Protein AF-A0A496V3U7-F1 (afdb_monomer_lite)

Structure (mmCIF, N/CA/C/O backbone):
data_AF-A0A496V3U7-F1
#
_entry.id   AF-A0A496V3U7-F1
#
loop_
_atom_site.group_PDB
_atom_site.id
_atom_site.type_symbol
_atom_site.label_atom_id
_atom_site.label_alt_id
_atom_site.label_comp_id
_atom_site.label_asym_id
_atom_site.label_entity_id
_atom_site.label_seq_id
_atom_site.pdbx_PDB_ins_code
_atom_site.Cartn_x
_atom_site.Cartn_y
_atom_site.Cartn_z
_atom_site.occupancy
_atom_site.B_iso_or_equiv
_atom_site.auth_seq_id
_atom_site.auth_comp_id
_atom_site.auth_asym_id
_atom_site.auth_atom_id
_atom_site.pdbx_PDB_model_num
ATOM 1 N N . MET A 1 1 ? 5.271 20.146 -4.429 1.00 40.22 1 MET A N 1
ATOM 2 C CA . MET A 1 1 ? 5.177 19.416 -5.706 1.00 40.22 1 MET A CA 1
ATOM 3 C C . MET A 1 1 ? 4.685 18.034 -5.322 1.00 40.22 1 MET A C 1
ATOM 5 O O . MET A 1 1 ? 5.364 17.404 -4.526 1.00 40.22 1 MET A O 1
ATOM 9 N N . LEU A 1 2 ? 3.459 17.649 -5.685 1.00 47.59 2 LEU A N 1
ATOM 10 C CA . LEU A 1 2 ? 3.007 16.273 -5.451 1.00 47.59 2 LEU A CA 1
ATOM 11 C C . LEU A 1 2 ? 3.843 15.407 -6.395 1.00 47.59 2 LEU A C 1
ATOM 13 O O . LEU A 1 2 ? 3.721 15.572 -7.606 1.00 47.59 2 LEU A O 1
ATOM 17 N N . GLU A 1 3 ? 4.771 14.614 -5.859 1.00 56.50 3 GLU A N 1
ATOM 18 C CA . GLU A 1 3 ? 5.510 13.648 -6.673 1.00 56.50 3 GLU A CA 1
ATOM 19 C C . GLU A 1 3 ? 4.501 12.715 -7.337 1.00 56.50 3 GLU A C 1
ATOM 21 O O . GLU A 1 3 ? 3.621 12.166 -6.670 1.00 56.50 3 GLU A O 1
ATOM 26 N N . SER A 1 4 ? 4.604 12.572 -8.653 1.00 66.12 4 SER A N 1
ATOM 27 C CA . SER A 1 4 ? 3.755 11.654 -9.391 1.00 66.12 4 SER A CA 1
ATOM 28 C C . SER A 1 4 ? 4.148 10.225 -9.020 1.00 66.12 4 SER A C 1
ATOM 30 O O . SER A 1 4 ? 5.332 9.881 -9.008 1.00 66.12 4 SER A O 1
ATOM 32 N N . PHE A 1 5 ? 3.171 9.361 -8.732 1.00 68.00 5 PHE A N 1
ATOM 33 C CA . PHE A 1 5 ? 3.440 7.930 -8.549 1.00 68.00 5 PHE A CA 1
ATOM 34 C C . PHE A 1 5 ? 4.085 7.311 -9.798 1.00 68.00 5 PHE A C 1
ATOM 36 O O . PHE A 1 5 ? 4.774 6.310 -9.671 1.00 68.00 5 PHE A O 1
ATOM 43 N N . SER A 1 6 ? 3.954 7.944 -10.972 1.00 65.25 6 SER A N 1
ATOM 44 C CA . SER A 1 6 ? 4.622 7.530 -12.215 1.00 65.25 6 SER A CA 1
ATOM 45 C C . SER A 1 6 ? 6.149 7.497 -12.136 1.00 65.25 6 SER A C 1
ATOM 47 O O . SER A 1 6 ? 6.773 6.927 -13.018 1.00 65.25 6 SER A O 1
ATOM 49 N N . ASP A 1 7 ? 6.758 8.110 -11.118 1.00 69.31 7 ASP A N 1
ATOM 50 C CA . ASP A 1 7 ? 8.211 8.077 -10.915 1.00 69.31 7 ASP A CA 1
ATOM 51 C C . ASP A 1 7 ? 8.649 6.918 -9.997 1.00 69.31 7 ASP A C 1
ATOM 53 O O . ASP A 1 7 ? 9.838 6.741 -9.724 1.00 69.31 7 ASP A O 1
ATOM 57 N N . LEU A 1 8 ? 7.703 6.125 -9.476 1.00 79.38 8 LEU A N 1
ATOM 58 C CA . LEU A 1 8 ? 7.987 4.931 -8.683 1.00 79.38 8 LEU A CA 1
ATOM 59 C C . LEU A 1 8 ? 8.057 3.691 -9.572 1.00 79.38 8 LEU A C 1
ATOM 61 O O . LEU A 1 8 ? 7.099 3.435 -10.294 1.00 79.38 8 LEU A O 1
ATOM 65 N N . PRO A 1 9 ? 9.092 2.840 -9.433 1.00 76.88 9 PRO A N 1
ATOM 66 C CA . PRO A 1 9 ? 9.237 1.630 -10.243 1.00 76.88 9 PRO A CA 1
ATOM 67 C C . PRO A 1 9 ? 7.995 0.730 -10.258 1.00 76.88 9 PRO A C 1
ATOM 69 O O . PRO A 1 9 ? 7.659 0.174 -11.290 1.00 76.88 9 PRO A O 1
ATOM 72 N N . LEU A 1 10 ? 7.281 0.637 -9.131 1.00 82.44 10 LEU A N 1
ATOM 73 C CA . LEU A 1 10 ? 6.082 -0.197 -8.995 1.00 82.44 10 LEU A CA 1
ATOM 74 C C . LEU A 1 10 ? 4.869 0.312 -9.806 1.00 82.44 10 LEU A C 1
ATOM 76 O O . LEU A 1 10 ? 3.972 -0.463 -10.111 1.00 82.44 10 LEU A O 1
ATOM 80 N N . TRP A 1 11 ? 4.825 1.605 -10.136 1.00 84.94 11 TRP A N 1
ATOM 81 C CA . TRP A 1 11 ? 3.742 2.228 -10.913 1.00 84.94 11 TRP A CA 1
ATOM 82 C C . TRP A 1 11 ? 4.181 2.679 -12.312 1.00 84.94 11 TRP A C 1
ATOM 84 O O . TRP A 1 11 ? 3.329 2.944 -13.150 1.00 84.94 11 TRP A O 1
ATOM 94 N N . ALA A 1 12 ? 5.487 2.812 -12.550 1.00 85.38 12 ALA A N 1
ATOM 95 C CA . ALA A 1 12 ? 6.065 3.228 -13.826 1.00 85.38 12 ALA A CA 1
ATOM 96 C C . ALA A 1 12 ? 6.266 2.061 -14.802 1.00 85.38 12 ALA A C 1
ATOM 98 O O . ALA A 1 12 ? 6.298 2.270 -16.012 1.00 85.38 12 ALA A O 1
ATOM 99 N N . ASP A 1 13 ? 6.471 0.858 -14.267 1.00 91.19 13 ASP A N 1
ATOM 100 C CA . ASP A 1 13 ? 6.639 -0.365 -15.039 1.00 91.19 13 ASP A CA 1
ATOM 101 C C . ASP A 1 13 ? 5.288 -1.075 -15.183 1.00 91.19 13 ASP A C 1
ATOM 103 O O . ASP A 1 13 ? 4.651 -1.419 -14.186 1.00 91.19 13 ASP A O 1
ATOM 107 N N . ASP A 1 14 ? 4.848 -1.275 -16.427 1.00 90.31 14 ASP A N 1
ATOM 108 C CA . ASP A 1 14 ? 3.525 -1.832 -16.729 1.00 90.31 14 ASP A CA 1
ATOM 109 C C . ASP A 1 14 ? 3.355 -3.261 -16.183 1.00 90.31 14 ASP A C 1
ATOM 111 O O . ASP A 1 14 ? 2.273 -3.612 -15.709 1.00 90.31 14 ASP A O 1
ATOM 115 N N . GLU A 1 15 ? 4.406 -4.090 -16.214 1.00 93.44 15 GLU A N 1
ATOM 116 C CA . GLU A 1 15 ? 4.357 -5.471 -15.714 1.0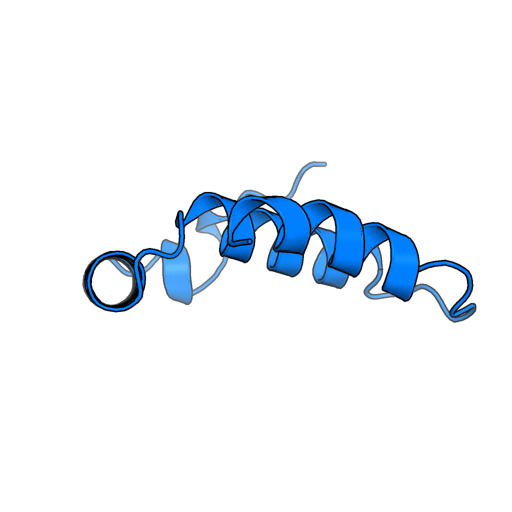0 93.44 15 GLU A CA 1
ATOM 117 C C . GLU A 1 15 ? 4.249 -5.490 -14.185 1.00 93.44 15 GLU A C 1
ATOM 119 O O . GLU A 1 15 ? 3.400 -6.184 -13.617 1.00 93.44 15 GLU A O 1
ATOM 124 N N . ALA A 1 16 ? 5.057 -4.673 -13.506 1.00 91.06 16 ALA A N 1
ATOM 125 C CA . ALA A 1 16 ? 4.994 -4.511 -12.060 1.00 91.06 16 ALA A CA 1
ATOM 126 C C . ALA A 1 16 ? 3.638 -3.946 -11.605 1.00 91.06 16 ALA A C 1
ATOM 128 O O . ALA A 1 16 ? 3.090 -4.408 -10.600 1.00 91.06 16 ALA A O 1
ATOM 129 N N . HIS A 1 17 ? 3.077 -2.991 -12.353 1.00 90.88 17 HIS A N 1
ATOM 130 C CA . HIS A 1 17 ? 1.778 -2.401 -12.047 1.00 90.88 17 HIS A CA 1
ATOM 131 C C . HIS A 1 17 ? 0.645 -3.421 -12.191 1.00 90.88 17 HIS A C 1
ATOM 133 O O . HIS A 1 17 ? -0.176 -3.559 -11.286 1.00 90.88 17 HIS A O 1
ATOM 139 N N . GLN A 1 18 ? 0.641 -4.206 -13.271 1.00 93.94 18 GLN A N 1
ATOM 140 C CA . GLN A 1 18 ? -0.348 -5.269 -13.474 1.00 93.94 18 GLN A CA 1
ATOM 141 C C . GLN A 1 18 ? -0.262 -6.361 -12.404 1.00 93.94 18 GLN A C 1
ATOM 143 O O . GLN A 1 18 ? -1.290 -6.872 -11.946 1.00 93.94 18 GLN A O 1
ATOM 148 N N . LEU A 1 19 ? 0.953 -6.722 -11.977 1.00 94.44 19 LEU A N 1
ATOM 149 C CA . LEU A 1 19 ? 1.147 -7.670 -10.882 1.00 94.44 19 LEU A CA 1
ATOM 150 C C . LEU A 1 19 ? 0.599 -7.110 -9.562 1.00 94.44 19 LEU A C 1
ATOM 152 O O . LEU A 1 19 ? -0.080 -7.828 -8.828 1.00 94.44 19 LEU A O 1
ATOM 156 N N . LEU A 1 20 ? 0.848 -5.827 -9.282 1.00 91.56 20 LEU A N 1
ATOM 157 C CA . LEU A 1 20 ? 0.301 -5.138 -8.116 1.00 91.56 20 LEU A CA 1
ATOM 158 C C . LEU A 1 20 ? -1.232 -5.129 -8.137 1.00 91.56 20 LEU A C 1
ATOM 160 O O . LEU A 1 20 ? -1.849 -5.514 -7.147 1.00 91.56 20 LEU A O 1
ATOM 164 N N . GLU A 1 21 ? -1.844 -4.733 -9.255 1.00 92.94 21 GLU A N 1
ATOM 165 C CA . GLU A 1 21 ? -3.302 -4.732 -9.419 1.00 92.94 21 GLU A CA 1
ATOM 166 C C . GLU A 1 21 ? -3.891 -6.134 -9.226 1.00 92.94 21 GLU A C 1
ATOM 168 O O . GLU A 1 21 ? -4.910 -6.299 -8.554 1.00 92.94 21 GLU A O 1
ATOM 173 N N . SER A 1 22 ? -3.232 -7.163 -9.764 1.00 95.31 22 SER A N 1
ATOM 174 C CA . SER A 1 22 ? -3.667 -8.556 -9.624 1.00 95.31 22 SER A CA 1
ATOM 175 C C . SER A 1 22 ? -3.654 -9.018 -8.166 1.00 95.31 22 SER A C 1
ATOM 177 O O . SER A 1 22 ? -4.637 -9.596 -7.704 1.00 95.31 22 SER A O 1
ATOM 179 N N . LEU A 1 23 ? -2.588 -8.711 -7.420 1.00 94.94 23 LEU A N 1
ATOM 180 C CA . LEU A 1 23 ? -2.494 -9.022 -5.990 1.00 94.94 23 LEU A CA 1
ATOM 181 C C . LEU A 1 23 ? -3.532 -8.238 -5.179 1.00 94.94 23 LEU A C 1
ATOM 183 O O . LEU A 1 23 ? -4.227 -8.809 -4.344 1.00 94.94 23 LEU A O 1
ATOM 187 N N . CYS A 1 24 ? -3.687 -6.942 -5.445 1.00 94.19 24 CYS A N 1
ATOM 188 C CA . CYS A 1 24 ? -4.724 -6.118 -4.827 1.00 94.19 24 CYS A CA 1
ATOM 189 C C . CYS A 1 24 ? -6.115 -6.739 -5.000 1.00 94.19 24 CYS A C 1
ATOM 191 O O . CYS A 1 24 ? -6.852 -6.884 -4.025 1.00 94.19 24 CYS A O 1
ATOM 193 N N . ASN A 1 25 ? -6.442 -7.188 -6.211 1.00 94.75 25 ASN A N 1
ATOM 194 C CA . ASN A 1 25 ? -7.707 -7.858 -6.490 1.00 94.75 25 ASN A CA 1
ATOM 195 C C . ASN A 1 25 ? -7.841 -9.204 -5.758 1.00 94.75 25 ASN A C 1
ATOM 197 O O . ASN A 1 25 ? -8.907 -9.484 -5.211 1.00 94.75 25 ASN A O 1
ATOM 201 N N . GLU A 1 26 ? -6.779 -10.016 -5.707 1.00 96.94 26 GLU A N 1
ATOM 202 C CA . GLU A 1 26 ? -6.762 -11.311 -5.004 1.00 96.94 26 GLU A CA 1
ATOM 203 C C . GLU A 1 26 ? -7.084 -11.160 -3.511 1.00 96.94 26 GLU A C 1
ATOM 205 O O . GLU A 1 26 ? -7.886 -11.920 -2.967 1.00 96.94 26 GLU A O 1
ATOM 210 N N . TYR A 1 27 ? -6.507 -10.147 -2.862 1.00 95.12 27 TYR A N 1
ATOM 211 C CA . TYR A 1 27 ? -6.691 -9.886 -1.432 1.00 95.12 27 TYR A CA 1
ATOM 212 C C . TYR A 1 27 ? -7.809 -8.878 -1.128 1.00 95.12 27 TYR A C 1
ATOM 214 O O . TYR A 1 27 ? -7.986 -8.500 0.028 1.00 95.12 27 TYR A O 1
ATOM 222 N N . GLN A 1 28 ? -8.569 -8.449 -2.144 1.00 94.38 28 GLN A N 1
ATOM 223 C CA . GLN A 1 28 ? -9.643 -7.452 -2.035 1.00 94.38 28 GLN A CA 1
ATOM 224 C C . GLN A 1 28 ? -9.184 -6.117 -1.420 1.00 94.38 28 GLN A C 1
ATOM 226 O O . GLN A 1 28 ? -9.938 -5.439 -0.722 1.00 94.38 28 GLN A O 1
ATOM 231 N N . ILE A 1 29 ? -7.939 -5.731 -1.693 1.00 94.44 29 ILE A N 1
ATOM 232 C CA . ILE A 1 29 ? -7.335 -4.479 -1.242 1.00 94.44 29 ILE A CA 1
ATOM 233 C C . ILE A 1 29 ? -7.448 -3.454 -2.377 1.00 94.44 29 ILE A C 1
ATOM 235 O O . ILE A 1 29 ? -6.832 -3.659 -3.423 1.00 94.44 29 ILE A O 1
ATOM 239 N N . PRO A 1 30 ? -8.163 -2.328 -2.199 1.00 94.06 30 PRO A N 1
ATOM 240 C CA . PRO A 1 30 ? -8.175 -1.253 -3.188 1.00 94.06 30 PRO A CA 1
ATOM 241 C C . PRO A 1 30 ? -6.760 -0.694 -3.395 1.00 94.06 30 PRO A C 1
ATOM 243 O O . PRO A 1 30 ? -6.073 -0.371 -2.422 1.00 94.06 30 PRO A O 1
ATOM 246 N N . ILE A 1 31 ? -6.309 -0.564 -4.645 1.00 90.56 31 ILE A N 1
ATOM 247 C CA . ILE A 1 31 ? -4.938 -0.124 -4.966 1.00 90.56 31 ILE A CA 1
ATOM 248 C C . ILE A 1 31 ? -4.628 1.278 -4.420 1.00 90.56 31 ILE A C 1
ATOM 250 O O . ILE A 1 31 ? -3.487 1.586 -4.067 1.00 90.56 31 ILE A O 1
ATOM 254 N N . GLU A 1 32 ? -5.657 2.108 -4.262 1.00 91.12 32 GLU A N 1
ATOM 255 C CA . GLU A 1 32 ? -5.564 3.449 -3.696 1.00 91.12 32 GLU A CA 1
ATOM 256 C C . GLU A 1 32 ? -5.129 3.422 -2.223 1.00 91.12 32 GLU A C 1
ATOM 258 O O . GLU A 1 32 ? -4.478 4.353 -1.763 1.00 91.12 32 GLU A O 1
ATOM 263 N N . VAL A 1 33 ? -5.431 2.348 -1.479 1.00 93.38 33 VAL A N 1
ATOM 264 C CA . VAL A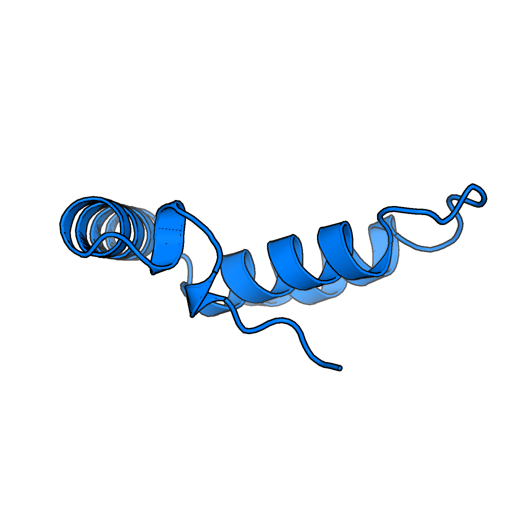 1 33 ? -4.961 2.171 -0.092 1.00 93.38 33 VAL A CA 1
ATOM 265 C C . VAL A 1 33 ? -3.435 2.082 -0.065 1.00 93.38 33 VAL A C 1
ATOM 267 O O . VAL A 1 33 ? -2.792 2.737 0.753 1.00 93.38 33 VAL A O 1
ATOM 270 N N . LEU A 1 34 ? -2.833 1.329 -0.991 1.00 90.62 34 LEU A N 1
ATOM 271 C CA . LEU A 1 34 ? -1.375 1.231 -1.102 1.00 90.62 34 LEU A CA 1
ATOM 272 C C . LEU A 1 34 ? -0.751 2.539 -1.597 1.00 90.62 34 LEU A C 1
ATOM 274 O O . LEU A 1 34 ? 0.297 2.941 -1.090 1.00 90.62 34 LEU A O 1
ATOM 278 N N . GLN A 1 35 ? -1.395 3.225 -2.545 1.00 90.19 35 GLN A N 1
AT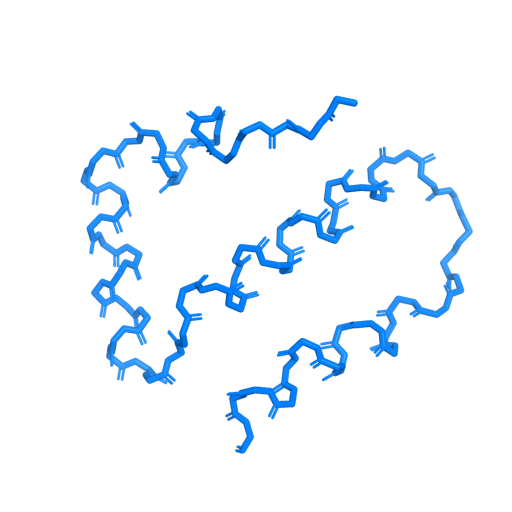OM 279 C CA . GLN A 1 35 ? -0.959 4.550 -2.998 1.00 90.19 35 GLN A CA 1
ATOM 280 C C . GLN A 1 35 ? -0.934 5.553 -1.838 1.00 90.19 35 GLN A C 1
ATOM 282 O O . GLN A 1 35 ? 0.069 6.240 -1.646 1.00 90.19 35 GLN A O 1
ATOM 287 N N . ASP A 1 36 ? -1.983 5.590 -1.017 1.00 91.19 36 ASP A N 1
ATOM 288 C CA . ASP A 1 36 ? -2.071 6.495 0.129 1.00 91.19 36 ASP A CA 1
ATOM 289 C C . ASP A 1 36 ? -1.021 6.181 1.201 1.00 91.19 36 ASP A C 1
ATOM 291 O O . ASP A 1 36 ? -0.402 7.101 1.741 1.00 91.19 36 ASP A O 1
ATOM 295 N N . LEU A 1 37 ? -0.747 4.897 1.467 1.00 90.75 37 LEU A N 1
ATOM 296 C CA . LEU A 1 37 ? 0.336 4.486 2.369 1.00 90.75 37 LEU A CA 1
ATOM 297 C C . LEU A 1 37 ? 1.708 4.929 1.844 1.00 90.75 37 LEU A C 1
ATOM 299 O O . LEU A 1 37 ? 2.513 5.483 2.594 1.00 90.75 37 LEU A O 1
ATOM 303 N N . VAL A 1 38 ? 1.980 4.743 0.551 1.00 89.12 38 VAL A N 1
ATOM 304 C CA . VAL A 1 38 ? 3.255 5.163 -0.047 1.00 89.12 38 VAL A CA 1
ATOM 305 C C . VAL A 1 38 ? 3.396 6.684 -0.076 1.00 89.12 38 VAL A C 1
ATOM 307 O O . VAL A 1 38 ? 4.478 7.202 0.213 1.00 89.12 38 VAL A O 1
ATOM 310 N N . ALA A 1 39 ? 2.321 7.421 -0.359 1.00 86.81 39 ALA A N 1
ATOM 311 C CA . ALA A 1 39 ? 2.317 8.878 -0.257 1.00 86.81 39 ALA A CA 1
ATOM 312 C C . ALA A 1 39 ? 2.561 9.356 1.180 1.00 86.81 39 ALA A C 1
ATOM 314 O O . ALA A 1 39 ? 3.313 10.314 1.379 1.00 86.81 39 ALA A O 1
ATOM 315 N N . LEU A 1 40 ? 1.964 8.692 2.177 1.00 87.56 40 LEU A N 1
ATOM 316 C CA . LEU A 1 40 ? 2.164 8.995 3.593 1.00 87.56 40 LEU A CA 1
ATOM 317 C C . LEU A 1 40 ? 3.634 8.827 3.998 1.00 87.56 40 LEU A C 1
ATOM 319 O O . LEU A 1 40 ? 4.207 9.739 4.599 1.00 87.56 40 LEU A O 1
ATOM 323 N N . GLU A 1 41 ? 4.250 7.704 3.629 1.00 85.19 41 GLU A N 1
ATOM 324 C CA . GLU A 1 41 ? 5.662 7.428 3.909 1.00 85.19 41 GLU A CA 1
ATOM 325 C C . GLU A 1 41 ? 6.584 8.433 3.207 1.00 85.19 41 GLU A C 1
ATOM 327 O O . GLU A 1 41 ? 7.465 9.016 3.839 1.00 85.19 41 GLU A O 1
ATOM 332 N N . ARG A 1 42 ? 6.349 8.719 1.920 1.00 83.19 42 ARG A N 1
ATOM 333 C CA . ARG A 1 42 ? 7.143 9.691 1.146 1.00 83.19 42 ARG A CA 1
ATOM 334 C C . ARG A 1 42 ? 7.056 11.105 1.690 1.00 83.19 42 ARG A C 1
ATOM 336 O O . ARG A 1 42 ? 8.083 11.752 1.868 1.00 83.19 42 ARG A 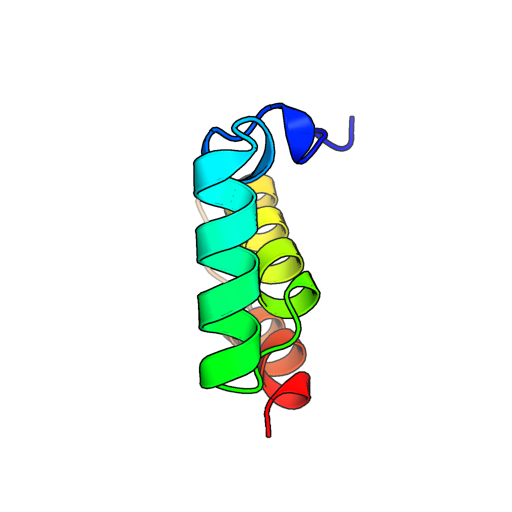O 1
ATOM 343 N N . LYS A 1 43 ? 5.849 11.577 2.015 1.00 83.12 43 LYS A N 1
ATOM 344 C CA . LYS A 1 43 ? 5.633 12.900 2.623 1.00 83.12 43 LYS A CA 1
ATOM 345 C C . LYS A 1 43 ? 6.450 13.078 3.907 1.00 83.12 43 LYS A C 1
ATOM 347 O O . LYS A 1 43 ? 6.786 14.202 4.267 1.00 83.12 43 LYS A O 1
ATOM 352 N N . ARG A 1 44 ? 6.759 11.971 4.584 1.00 76.94 44 ARG A N 1
ATOM 353 C CA . ARG A 1 44 ? 7.456 11.932 5.869 1.00 76.94 44 ARG A CA 1
ATOM 354 C C . ARG A 1 44 ? 8.922 11.520 5.761 1.00 76.94 44 ARG A C 1
ATOM 356 O O . ARG A 1 44 ? 9.623 11.583 6.773 1.00 76.94 44 ARG A O 1
ATOM 363 N N . GLN A 1 45 ? 9.421 11.158 4.572 1.00 69.81 45 GLN A N 1
ATOM 364 C CA . GLN A 1 45 ? 10.854 10.972 4.326 1.00 69.81 45 GLN A CA 1
ATOM 365 C C . GLN A 1 45 ? 11.575 12.309 4.558 1.00 69.81 45 GLN A C 1
ATOM 367 O O . GLN A 1 45 ? 11.613 13.183 3.699 1.00 69.81 45 GLN A O 1
ATOM 372 N N . GLY A 1 46 ? 12.111 12.484 5.767 1.00 66.62 46 GLY A N 1
ATOM 373 C CA . GLY A 1 46 ? 12.758 13.721 6.215 1.00 66.62 46 GLY A CA 1
ATOM 374 C C . GLY A 1 46 ? 12.272 14.238 7.574 1.00 66.62 46 GLY A C 1
ATOM 375 O O . GLY A 1 46 ? 12.937 15.086 8.169 1.00 66.62 46 GLY A O 1
ATOM 376 N N . GLU A 1 47 ? 11.169 13.713 8.117 1.00 73.75 47 GLU A N 1
ATOM 377 C CA . GLU A 1 47 ? 10.648 14.121 9.426 1.00 73.75 47 GLU A CA 1
ATOM 378 C C . GLU A 1 47 ? 11.209 13.250 10.565 1.00 73.75 47 GLU A C 1
ATOM 380 O O . GLU A 1 47 ? 11.055 12.032 10.606 1.00 73.75 47 GLU A O 1
ATOM 385 N N . THR A 1 48 ? 11.856 13.882 11.548 1.00 60.19 48 THR A N 1
ATOM 386 C CA . THR A 1 48 ? 12.487 13.196 12.695 1.00 60.19 48 THR A CA 1
ATOM 387 C C . THR A 1 48 ? 11.529 12.927 13.864 1.00 60.19 48 THR A C 1
ATOM 389 O O . THR A 1 48 ? 11.886 12.195 14.788 1.00 60.19 48 THR A O 1
ATOM 392 N N . LYS A 1 49 ? 10.313 13.495 13.867 1.00 65.06 49 LYS A N 1
ATOM 393 C CA . LYS A 1 49 ? 9.363 13.402 14.993 1.00 65.06 49 LYS A CA 1
ATOM 394 C C . LYS A 1 49 ? 8.158 12.526 14.645 1.00 65.06 49 LYS A C 1
ATOM 396 O O . LYS A 1 49 ? 7.226 12.952 13.980 1.00 65.06 49 LYS A O 1
ATOM 401 N N . ARG A 1 50 ? 8.157 11.306 15.187 1.00 61.66 50 ARG A N 1
ATOM 402 C CA . ARG A 1 50 ? 7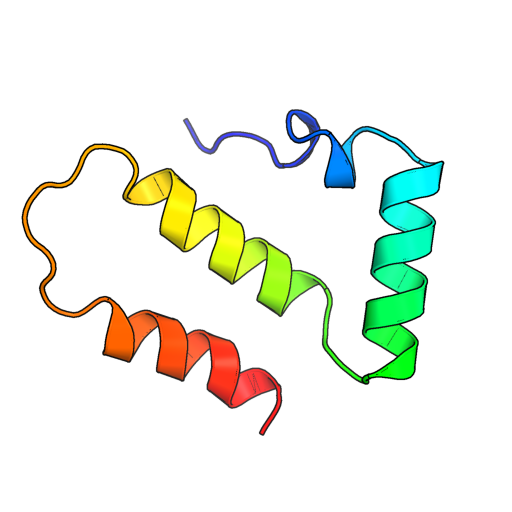.152 10.250 14.966 1.00 61.66 50 ARG A CA 1
ATOM 403 C C . ARG A 1 50 ? 5.907 10.401 15.850 1.00 61.66 50 ARG A C 1
ATOM 405 O O . ARG A 1 50 ? 5.622 9.519 16.651 1.00 61.66 50 ARG A O 1
ATOM 412 N N . HIS A 1 51 ? 5.190 11.517 15.767 1.00 66.69 51 HIS A N 1
ATOM 413 C CA . HIS A 1 51 ? 3.900 11.637 16.463 1.00 66.69 51 HIS A CA 1
ATOM 414 C C . HIS A 1 51 ? 2.759 11.495 15.442 1.00 66.69 51 HIS A C 1
ATOM 416 O O . HIS A 1 51 ? 2.831 12.052 14.351 1.00 66.69 51 HIS A O 1
ATOM 422 N N . ASN A 1 52 ? 1.727 10.718 15.786 1.00 72.62 52 ASN A N 1
ATOM 423 C CA . ASN A 1 52 ? 0.477 10.514 15.030 1.00 72.62 52 ASN A CA 1
ATOM 424 C C . ASN A 1 52 ? 0.528 9.692 13.723 1.00 72.62 52 ASN A C 1
ATOM 426 O O . ASN A 1 52 ? -0.492 9.610 13.046 1.00 72.62 52 ASN A O 1
ATOM 430 N N . ILE A 1 53 ? 1.644 9.038 13.367 1.00 81.44 53 ILE A N 1
ATOM 431 C CA . ILE A 1 53 ? 1.685 8.189 12.153 1.00 81.44 53 ILE A CA 1
ATOM 432 C C . ILE A 1 53 ? 0.706 7.013 12.221 1.00 81.44 53 ILE A C 1
ATOM 434 O O . ILE A 1 53 ? 0.025 6.732 11.244 1.00 81.44 53 ILE A O 1
ATOM 438 N N . THR A 1 54 ? 0.574 6.396 13.396 1.00 83.88 54 THR A N 1
ATOM 439 C CA . THR A 1 54 ? -0.345 5.276 13.623 1.00 83.88 54 THR A CA 1
ATOM 440 C C . THR A 1 54 ? -1.786 5.666 13.310 1.00 83.88 54 THR A C 1
ATOM 442 O O . THR A 1 54 ? -2.449 4.953 12.581 1.00 83.88 54 THR A O 1
ATOM 445 N N . VAL A 1 55 ? -2.228 6.856 13.734 1.00 89.50 55 VAL A N 1
ATOM 446 C CA . VAL A 1 55 ? -3.597 7.341 13.481 1.00 89.50 55 VAL A CA 1
ATOM 447 C C . VAL A 1 55 ? -3.870 7.554 11.989 1.00 89.50 55 VAL A C 1
ATOM 449 O O . VAL A 1 55 ? -4.990 7.355 11.531 1.00 89.50 55 VAL A O 1
ATOM 452 N N . GLU A 1 56 ? -2.878 8.003 11.218 1.00 89.62 56 GLU A N 1
ATOM 453 C CA . GLU A 1 56 ? -3.039 8.182 9.769 1.00 89.62 56 GLU A CA 1
ATOM 454 C C . GLU A 1 56 ? -3.013 6.851 9.019 1.00 89.62 56 GLU A C 1
ATOM 456 O O . GLU A 1 56 ? -3.812 6.672 8.104 1.00 89.62 56 GLU A O 1
ATOM 461 N N . ILE A 1 57 ? -2.171 5.907 9.449 1.00 91.00 57 ILE A N 1
ATOM 462 C CA . ILE A 1 57 ? -2.182 4.533 8.937 1.00 91.00 57 ILE A CA 1
ATOM 463 C C . ILE A 1 57 ? -3.538 3.881 9.222 1.00 91.00 57 ILE A C 1
ATOM 465 O O . ILE A 1 57 ? -4.155 3.364 8.297 1.00 91.00 57 ILE A O 1
ATOM 469 N N . ASP A 1 58 ? -4.038 3.968 10.457 1.00 92.88 58 ASP A N 1
ATOM 470 C CA . ASP A 1 58 ? -5.315 3.367 10.856 1.00 92.88 58 ASP A CA 1
ATOM 471 C C . ASP A 1 58 ? -6.465 3.877 9.977 1.00 92.88 58 ASP A C 1
ATOM 473 O O . ASP A 1 58 ? -7.218 3.081 9.429 1.00 92.88 58 ASP A O 1
ATOM 477 N N . LYS A 1 59 ? -6.540 5.191 9.728 1.00 93.50 59 LYS A N 1
ATOM 478 C CA . LYS A 1 59 ? -7.549 5.785 8.828 1.00 93.50 59 LYS A CA 1
ATOM 479 C C . LYS A 1 59 ? -7.471 5.271 7.392 1.00 93.50 59 LYS A C 1
ATOM 481 O O . LYS A 1 59 ? -8.494 5.163 6.722 1.00 93.50 59 LYS A O 1
ATOM 486 N N . ILE A 1 60 ? -6.265 5.016 6.886 1.00 94.62 60 ILE A N 1
ATOM 487 C CA . ILE A 1 60 ? -6.089 4.459 5.541 1.00 94.62 60 ILE A CA 1
ATOM 488 C C . ILE A 1 60 ? -6.541 2.992 5.526 1.00 94.62 60 ILE A C 1
ATOM 490 O O . ILE A 1 60 ? -7.230 2.576 4.595 1.00 94.62 60 ILE A O 1
ATOM 494 N N . LEU A 1 61 ? -6.213 2.233 6.574 1.00 93.31 61 LEU A N 1
ATOM 495 C CA . LEU A 1 61 ? -6.559 0.817 6.707 1.00 93.31 61 LEU A CA 1
ATOM 496 C C . LEU A 1 61 ? -8.032 0.564 7.081 1.00 93.31 61 LEU A C 1
ATOM 498 O O . LEU A 1 61 ? -8.548 -0.506 6.789 1.00 93.31 61 LEU A O 1
ATOM 50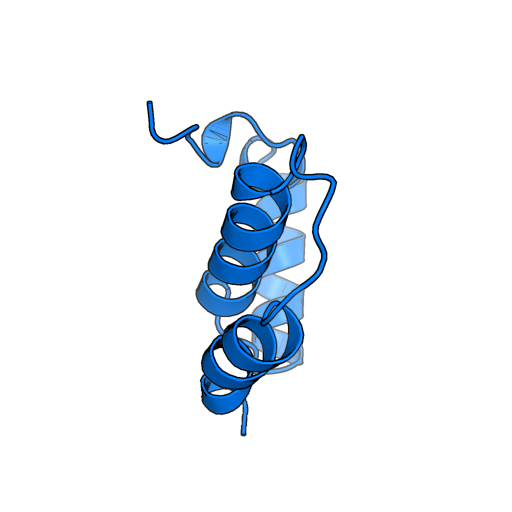2 N N . GLU A 1 62 ? -8.767 1.532 7.628 1.00 94.69 62 GLU A N 1
ATOM 503 C CA . GLU A 1 62 ? -10.225 1.416 7.836 1.00 94.69 62 GLU A CA 1
ATOM 504 C C . GLU A 1 62 ? -10.993 1.109 6.535 1.00 94.69 62 GLU A C 1
ATOM 506 O O . GLU A 1 62 ? -12.100 0.583 6.572 1.00 94.69 62 GLU A O 1
ATOM 511 N N . ARG A 1 63 ? -10.399 1.390 5.369 1.00 91.69 63 ARG A N 1
ATOM 512 C CA . ARG A 1 63 ? -10.987 1.127 4.045 1.00 91.69 63 ARG A CA 1
ATOM 513 C C . ARG A 1 63 ? -10.923 -0.338 3.604 1.00 91.69 63 ARG A C 1
ATOM 515 O O . ARG A 1 63 ? -11.528 -0.670 2.588 1.00 91.69 63 ARG A O 1
ATOM 522 N N . ILE A 1 64 ? -10.175 -1.176 4.322 1.00 90.06 64 ILE A N 1
ATOM 523 C CA . ILE A 1 64 ? -10.069 -2.627 4.084 1.00 90.06 64 ILE A CA 1
ATOM 524 C C . ILE A 1 64 ? -10.729 -3.451 5.205 1.00 90.06 64 ILE A C 1
ATOM 526 O O . ILE A 1 64 ? -10.597 -4.674 5.209 1.00 90.06 64 ILE A O 1
ATOM 530 N N . SER A 1 65 ? -11.389 -2.786 6.164 1.00 76.56 65 SER A N 1
ATOM 531 C CA . SER A 1 65 ? -12.045 -3.406 7.324 1.00 76.56 65 SER A CA 1
ATOM 532 C C . SER A 1 65 ? -13.506 -3.778 7.079 1.00 76.56 65 SER A C 1
ATOM 534 O O . SER A 1 65 ? -14.159 -3.183 6.196 1.00 76.56 65 SER A O 1
#

pLDDT: mean 83.61, std 12.76, range [40.22, 96.94]

Sequence (65 aa):
MLESFSDLPLWADDEAHQLLESLCNEYQIPIEVLQDLVALERKRQGETKRHNITVEIDKILERIS

Radius of gyration: 13.2 Å; chains: 1; bounding box: 25×31×33 Å

Secondary structure (DSSP, 8-state):
----GGGSHHHHSHHHHHHHHHHHHHTT--HHHHHHHHHHHHHHTT----SSHHHHHHHHHGGG-

Foldseek 3Di:
DQDDCCVPPCNVDPVSVVVLVVVCVVLVNDVVLVVQVVSLVVVCVVPPDPPCPVVSNVVSCVVVD